Protein AF-A0A142V9A2-F1 (afdb_monomer_lite)

Structure (mmCIF, N/CA/C/O backbone):
data_AF-A0A142V9A2-F1
#
_entry.id   AF-A0A142V9A2-F1
#
loop_
_atom_site.group_PDB
_atom_site.id
_atom_site.type_symbol
_atom_site.label_atom_id
_atom_site.label_alt_id
_atom_site.label_comp_id
_atom_site.label_asym_id
_atom_site.label_entity_id
_atom_site.label_seq_id
_atom_site.pdbx_PDB_ins_code
_atom_site.Cartn_x
_atom_site.Cartn_y
_atom_site.Cartn_z
_atom_site.occupancy
_atom_site.B_iso_or_equiv
_atom_site.auth_seq_id
_atom_site.auth_comp_id
_atom_site.auth_asym_id
_atom_site.auth_atom_id
_atom_site.pdbx_PDB_model_num
ATOM 1 N N . MET A 1 1 ? 22.497 -10.799 -20.561 1.00 53.00 1 MET A N 1
ATOM 2 C CA . MET A 1 1 ? 21.105 -10.323 -20.703 1.00 53.00 1 MET A CA 1
ATOM 3 C C . MET A 1 1 ? 21.129 -8.805 -20.563 1.00 53.00 1 MET A C 1
ATOM 5 O O . MET A 1 1 ? 22.095 -8.310 -19.998 1.00 53.00 1 MET A O 1
ATOM 9 N N . SER A 1 2 ? 20.177 -8.060 -21.135 1.00 70.69 2 SER A N 1
ATOM 10 C CA . SER A 1 2 ? 20.111 -6.608 -20.878 1.00 70.69 2 SER A CA 1
ATOM 11 C C . SER A 1 2 ? 19.762 -6.375 -19.405 1.00 70.69 2 SER A C 1
ATOM 13 O O . SER A 1 2 ? 18.918 -7.104 -18.877 1.00 70.69 2 SER A O 1
ATOM 15 N N . LYS A 1 3 ? 20.371 -5.366 -18.768 1.00 68.19 3 LYS A N 1
ATOM 16 C CA . LYS A 1 3 ? 20.034 -4.932 -17.401 1.00 68.19 3 LYS A CA 1
ATOM 17 C C . LYS A 1 3 ? 18.545 -4.618 -17.251 1.00 68.19 3 LYS A C 1
ATOM 19 O O . LYS A 1 3 ? 17.966 -4.902 -16.209 1.00 68.19 3 LYS A O 1
ATOM 24 N N . ASP A 1 4 ? 17.909 -4.141 -18.320 1.00 68.38 4 ASP A N 1
ATOM 25 C CA . ASP A 1 4 ? 16.474 -3.859 -18.331 1.00 68.38 4 ASP A CA 1
ATOM 26 C C . ASP A 1 4 ? 15.627 -5.122 -18.185 1.00 68.38 4 ASP A C 1
ATOM 28 O O . ASP A 1 4 ? 14.567 -5.066 -17.577 1.00 68.38 4 ASP A O 1
ATOM 32 N N . LYS A 1 5 ? 16.079 -6.274 -18.700 1.00 76.69 5 LYS A N 1
ATOM 33 C CA . LYS A 1 5 ? 15.340 -7.537 -18.563 1.00 76.69 5 LYS A CA 1
ATOM 34 C C . LYS A 1 5 ? 15.405 -8.061 -17.129 1.00 76.69 5 LYS A C 1
ATOM 36 O O . LYS A 1 5 ? 14.388 -8.462 -16.582 1.00 76.69 5 LYS A O 1
ATOM 41 N N . GLU A 1 6 ? 16.591 -8.022 -16.525 1.00 74.75 6 GLU A N 1
ATOM 42 C CA . GLU A 1 6 ? 16.787 -8.415 -15.123 1.00 74.75 6 GLU A CA 1
ATOM 43 C C . GLU A 1 6 ? 16.018 -7.485 -14.173 1.00 74.75 6 GLU A C 1
ATOM 45 O O . GLU A 1 6 ? 15.387 -7.958 -13.227 1.00 74.75 6 GLU A O 1
ATOM 50 N N . PHE A 1 7 ? 15.993 -6.179 -14.468 1.00 77.12 7 PHE A N 1
ATOM 51 C CA . PHE A 1 7 ? 15.121 -5.228 -13.785 1.00 77.12 7 PHE A CA 1
ATOM 52 C C . PHE A 1 7 ? 13.645 -5.594 -13.957 1.00 77.12 7 PHE A C 1
ATOM 54 O O . PHE A 1 7 ? 12.931 -5.672 -12.963 1.00 77.12 7 PHE A O 1
ATOM 61 N N . LEU A 1 8 ? 13.182 -5.817 -15.192 1.00 75.62 8 LEU A N 1
ATOM 62 C CA . LEU A 1 8 ? 11.767 -6.053 -15.481 1.00 75.62 8 LEU A CA 1
ATOM 63 C C . LEU A 1 8 ? 11.256 -7.310 -14.772 1.00 75.62 8 LEU A C 1
ATOM 65 O O . LEU A 1 8 ? 10.181 -7.278 -14.182 1.00 75.62 8 LEU A O 1
ATOM 69 N N . ASP A 1 9 ? 12.038 -8.389 -14.783 1.00 80.31 9 ASP A N 1
ATOM 70 C CA . ASP A 1 9 ? 11.680 -9.646 -14.123 1.00 80.31 9 ASP A CA 1
ATOM 71 C C . ASP A 1 9 ? 11.572 -9.456 -12.597 1.00 80.31 9 ASP A C 1
ATOM 73 O O . ASP A 1 9 ? 10.607 -9.904 -11.971 1.00 80.31 9 ASP A O 1
ATOM 77 N N . ALA A 1 10 ? 12.521 -8.734 -11.989 1.00 75.81 10 ALA A N 1
ATOM 78 C CA . ALA A 1 10 ? 12.493 -8.431 -10.560 1.00 75.81 10 ALA A CA 1
ATOM 79 C C . ALA A 1 10 ? 11.357 -7.459 -10.187 1.00 75.81 10 ALA A C 1
ATOM 81 O O . ALA A 1 10 ? 10.667 -7.670 -9.188 1.00 75.81 10 ALA A O 1
ATOM 82 N N . PHE A 1 11 ? 11.123 -6.438 -11.016 1.00 75.69 11 PHE A N 1
ATOM 83 C CA . PHE A 1 11 ? 10.043 -5.463 -10.879 1.00 75.69 11 PHE A CA 1
ATOM 84 C C . PHE A 1 11 ? 8.672 -6.134 -10.956 1.00 75.69 11 PHE A C 1
ATOM 86 O O . PHE A 1 11 ? 7.840 -5.914 -10.082 1.00 75.69 11 PHE A O 1
ATOM 93 N N . LEU A 1 12 ? 8.436 -6.984 -11.959 1.00 80.19 12 LEU A N 1
ATOM 94 C CA . LEU A 1 12 ? 7.164 -7.687 -12.138 1.00 80.19 12 LEU A CA 1
ATOM 95 C C . LEU A 1 12 ? 6.880 -8.650 -10.985 1.00 80.19 12 LEU A C 1
ATOM 97 O O . LEU A 1 12 ? 5.735 -8.757 -10.544 1.00 80.19 12 LEU A O 1
ATOM 101 N N . LYS A 1 13 ? 7.915 -9.317 -10.464 1.00 81.62 13 LYS A N 1
ATOM 102 C CA . LYS A 1 13 ? 7.779 -10.187 -9.294 1.00 81.62 13 LYS A CA 1
ATOM 103 C C . LYS A 1 13 ? 7.368 -9.397 -8.050 1.00 81.62 13 LYS A C 1
ATOM 105 O O . LYS A 1 13 ? 6.371 -9.740 -7.423 1.00 81.62 13 LYS A O 1
ATOM 110 N N . LEU A 1 14 ? 8.093 -8.321 -7.737 1.00 73.56 14 LEU A N 1
ATOM 111 C CA . LEU A 1 14 ? 7.769 -7.429 -6.619 1.00 73.56 14 LEU A CA 1
ATOM 112 C C . LEU A 1 14 ? 6.379 -6.806 -6.771 1.00 73.56 14 LEU A C 1
ATOM 114 O O . LEU A 1 14 ? 5.625 -6.757 -5.806 1.00 73.56 14 LEU A O 1
ATOM 118 N N . LYS A 1 15 ? 6.023 -6.392 -7.991 1.00 74.06 15 LYS A N 1
ATOM 119 C CA . LYS A 1 15 ? 4.692 -5.884 -8.315 1.00 74.06 15 LYS A CA 1
ATOM 120 C C . LYS A 1 15 ? 3.601 -6.912 -8.025 1.00 74.06 15 LYS A C 1
ATOM 122 O O . LYS A 1 15 ? 2.599 -6.578 -7.417 1.00 74.06 15 LYS A O 1
ATOM 127 N N . THR A 1 16 ? 3.800 -8.163 -8.425 1.00 79.81 16 THR A N 1
ATOM 128 C CA . THR A 1 16 ? 2.804 -9.222 -8.200 1.00 79.81 16 THR A CA 1
ATOM 129 C C . THR A 1 16 ? 2.613 -9.505 -6.707 1.00 79.81 16 THR A C 1
ATOM 131 O O . THR A 1 16 ? 1.483 -9.583 -6.244 1.00 79.81 16 THR A O 1
ATOM 134 N N . GLU A 1 17 ? 3.705 -9.591 -5.936 1.00 74.75 17 GLU A N 1
ATOM 135 C CA . GLU A 1 17 ? 3.646 -9.787 -4.474 1.00 74.75 17 GLU A CA 1
ATOM 136 C C . GLU A 1 17 ? 2.851 -8.671 -3.772 1.00 74.75 17 GLU A C 1
ATOM 138 O O . GLU A 1 17 ? 2.120 -8.905 -2.805 1.00 74.75 17 GLU A O 1
ATOM 143 N N . LEU A 1 18 ? 2.994 -7.444 -4.266 1.00 70.88 18 LEU A N 1
ATOM 144 C CA . LEU A 1 18 ? 2.344 -6.267 -3.712 1.00 70.88 18 LEU A CA 1
ATOM 145 C C . LEU A 1 18 ? 0.890 -6.129 -4.155 1.00 70.88 18 LEU A C 1
ATOM 147 O O . LEU A 1 18 ? 0.039 -5.857 -3.313 1.00 70.88 18 LEU A O 1
ATOM 151 N N . ASP A 1 19 ? 0.589 -6.394 -5.424 1.00 72.69 19 ASP A N 1
ATOM 152 C CA . ASP A 1 19 ? -0.784 -6.436 -5.928 1.00 72.69 19 ASP A CA 1
ATOM 153 C C . ASP A 1 19 ? -1.604 -7.506 -5.181 1.00 72.69 19 ASP A C 1
ATOM 155 O O . ASP A 1 19 ? -2.737 -7.242 -4.786 1.00 72.69 19 ASP A O 1
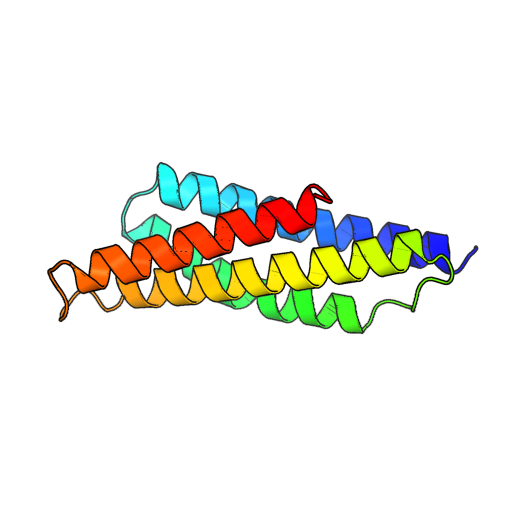ATOM 159 N N . ASP A 1 20 ? -1.018 -8.676 -4.893 1.00 78.94 20 ASP A N 1
ATOM 160 C CA . ASP A 1 20 ? -1.656 -9.722 -4.081 1.00 78.94 20 ASP A CA 1
ATOM 161 C C . ASP A 1 20 ? -1.935 -9.251 -2.646 1.00 78.94 20 ASP A C 1
ATOM 163 O O . ASP A 1 20 ? -2.977 -9.570 -2.069 1.00 78.94 20 ASP A O 1
ATOM 167 N N . THR A 1 21 ? -1.002 -8.497 -2.056 1.00 73.25 21 THR A N 1
ATOM 168 C CA . THR A 1 21 ? -1.159 -7.926 -0.710 1.00 73.25 21 THR A CA 1
ATOM 169 C C . THR A 1 21 ? -2.294 -6.905 -0.695 1.00 73.25 21 THR A C 1
ATOM 171 O O . THR A 1 21 ? -3.160 -6.964 0.175 1.00 73.25 21 THR A O 1
ATOM 174 N N . VAL A 1 22 ? -2.335 -6.014 -1.689 1.00 70.31 22 VAL A N 1
ATOM 175 C CA . VAL A 1 22 ? -3.395 -5.014 -1.855 1.00 70.31 22 VAL A CA 1
ATOM 176 C C . VAL A 1 22 ? -4.751 -5.677 -2.078 1.00 70.31 22 VAL A C 1
ATOM 178 O O . VAL A 1 22 ? -5.706 -5.324 -1.397 1.00 70.31 22 VAL A O 1
ATOM 181 N N . TYR A 1 23 ? -4.840 -6.671 -2.962 1.00 73.94 23 TYR A N 1
ATOM 182 C CA . TYR A 1 23 ? -6.103 -7.341 -3.273 1.00 73.94 23 TYR A CA 1
ATOM 183 C C . TYR A 1 23 ? -6.695 -8.062 -2.058 1.00 73.94 23 TYR A C 1
ATOM 185 O O . TYR A 1 23 ? -7.884 -7.933 -1.769 1.00 73.94 23 TYR A O 1
ATOM 193 N N . LYS A 1 24 ? -5.859 -8.781 -1.297 1.00 73.50 24 LYS A N 1
ATOM 194 C CA . LYS A 1 24 ? -6.282 -9.406 -0.034 1.00 73.50 24 LYS A CA 1
ATOM 195 C C . LYS A 1 24 ? -6.768 -8.366 0.966 1.00 73.50 24 LYS A C 1
ATOM 197 O O . LYS A 1 24 ? -7.743 -8.598 1.673 1.00 73.50 24 LYS A O 1
ATOM 202 N N . LEU A 1 25 ? -6.093 -7.224 1.025 1.00 69.88 25 LEU A N 1
ATOM 203 C CA . LEU A 1 25 ? -6.451 -6.151 1.936 1.00 69.88 25 LEU A CA 1
ATOM 204 C 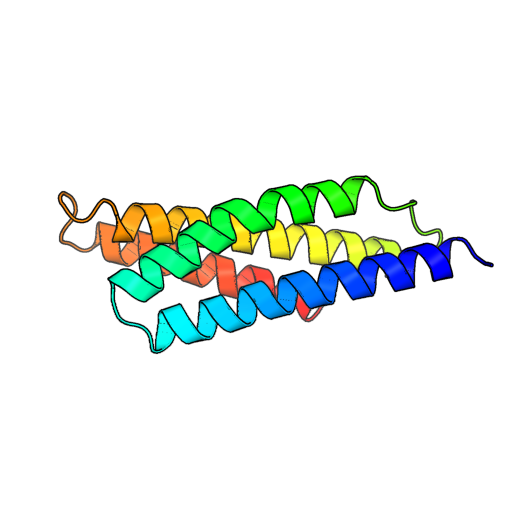C . LEU A 1 25 ? -7.772 -5.489 1.541 1.00 69.88 25 LEU A C 1
ATOM 206 O O . LEU A 1 25 ? -8.607 -5.269 2.409 1.00 69.88 25 LEU A O 1
ATOM 210 N N . GLU A 1 26 ? -7.998 -5.231 0.253 1.00 69.81 26 GLU A N 1
ATOM 211 C CA . GLU A 1 26 ? -9.277 -4.731 -0.259 1.00 69.81 26 GLU A CA 1
ATOM 212 C C . GLU A 1 26 ? -10.418 -5.705 0.051 1.00 69.81 26 GLU A C 1
ATOM 214 O O . GLU A 1 26 ? -11.437 -5.292 0.608 1.00 69.81 26 GLU A O 1
ATOM 219 N N . ASP A 1 27 ? -10.233 -7.000 -0.221 1.00 75.19 27 ASP A N 1
ATOM 220 C CA . ASP A 1 27 ? -11.246 -8.021 0.059 1.00 75.19 27 ASP A CA 1
ATOM 221 C C . ASP A 1 27 ? -11.581 -8.098 1.555 1.00 75.19 27 ASP A C 1
ATOM 223 O O . ASP A 1 27 ? -12.749 -8.027 1.940 1.00 75.19 27 ASP A O 1
ATOM 227 N N . VAL A 1 28 ? -10.568 -8.140 2.425 1.00 70.38 28 VAL A N 1
ATOM 228 C CA . VAL A 1 28 ? -10.777 -8.217 3.877 1.00 70.38 28 VAL A CA 1
ATOM 229 C C . VAL A 1 28 ? -11.340 -6.906 4.443 1.00 70.38 28 VAL A C 1
ATOM 231 O O . VAL A 1 28 ? -12.202 -6.933 5.323 1.00 70.38 28 VAL A O 1
ATOM 234 N N . VAL A 1 29 ? -10.934 -5.738 3.935 1.00 67.38 29 VAL A N 1
ATOM 235 C CA . VAL A 1 29 ? -11.501 -4.442 4.353 1.00 67.38 29 VAL A CA 1
ATOM 236 C C . VAL A 1 29 ? -12.977 -4.329 3.967 1.00 67.38 29 VAL A C 1
ATOM 238 O O . VAL A 1 29 ? -13.761 -3.774 4.747 1.00 67.38 29 VAL A O 1
ATOM 241 N N . ILE A 1 30 ? -13.383 -4.873 2.818 1.00 69.94 30 ILE A N 1
ATOM 242 C CA . ILE A 1 30 ? -14.775 -4.841 2.349 1.00 69.94 30 ILE A CA 1
ATOM 243 C C . ILE A 1 30 ? -15.618 -5.908 3.063 1.00 69.94 30 ILE A C 1
ATOM 245 O O . ILE A 1 30 ? -16.666 -5.579 3.622 1.00 69.94 30 ILE A O 1
ATOM 249 N N . ASN A 1 31 ? -15.151 -7.157 3.084 1.00 75.19 31 ASN A N 1
ATOM 250 C CA . ASN A 1 31 ? -15.952 -8.331 3.442 1.00 75.19 31 ASN A CA 1
ATOM 251 C C . ASN A 1 31 ? -15.636 -8.918 4.827 1.00 75.19 31 ASN A C 1
ATOM 253 O O . ASN A 1 31 ? -16.466 -9.638 5.380 1.00 75.19 31 ASN A O 1
ATOM 257 N N . GLY A 1 32 ? -14.465 -8.622 5.392 1.00 73.75 32 GLY A N 1
ATOM 258 C CA . GLY A 1 32 ? -14.011 -9.192 6.659 1.00 73.75 32 GLY A CA 1
ATOM 259 C C . GLY A 1 32 ? -14.713 -8.614 7.889 1.00 73.75 32 GLY A C 1
ATOM 260 O O . GLY A 1 32 ? -15.311 -7.533 7.865 1.00 73.75 32 GLY A O 1
ATOM 261 N N . ASN A 1 33 ? -14.616 -9.326 9.006 1.00 79.56 33 ASN A N 1
ATOM 262 C CA . ASN A 1 33 ? -14.991 -8.831 10.329 1.00 79.56 33 ASN A CA 1
ATOM 263 C C . ASN A 1 33 ? -13.886 -7.927 10.929 1.00 79.56 33 ASN A C 1
ATOM 265 O O . ASN A 1 33 ? -12.818 -7.756 10.347 1.00 79.56 33 ASN A O 1
ATOM 269 N N . LEU A 1 34 ? -14.136 -7.293 12.081 1.00 74.06 34 LEU A N 1
ATOM 270 C CA . LEU A 1 34 ? -13.191 -6.327 12.668 1.00 74.06 34 LEU A CA 1
ATOM 271 C C . LEU A 1 34 ? -11.811 -6.939 12.978 1.00 74.06 34 LEU A C 1
ATOM 273 O O . LEU A 1 34 ? -10.795 -6.289 12.738 1.00 74.06 34 LEU A O 1
ATOM 277 N N . GLU A 1 35 ? -11.768 -8.173 13.484 1.00 79.94 35 GLU A N 1
ATOM 278 C CA . GLU A 1 35 ? -10.513 -8.862 13.805 1.00 79.94 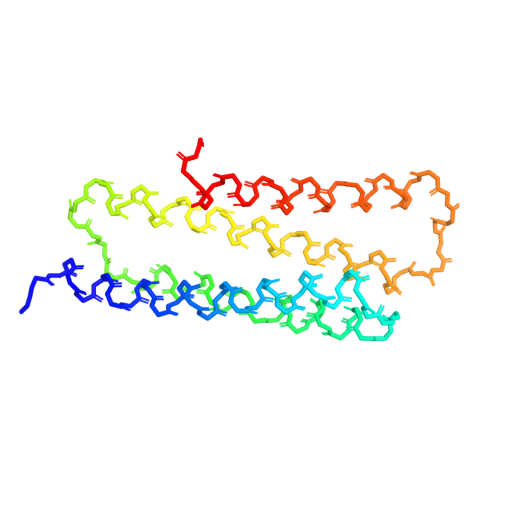35 GLU A CA 1
ATOM 279 C C . GLU A 1 35 ? -9.728 -9.206 12.535 1.00 79.94 35 GLU A C 1
ATOM 281 O O . GLU A 1 35 ? -8.526 -8.949 12.472 1.00 79.94 35 GLU A O 1
ATOM 286 N N . GLU A 1 36 ? -10.413 -9.696 11.499 1.00 80.69 36 GLU A N 1
ATOM 287 C CA . GLU A 1 36 ? -9.826 -9.983 10.184 1.00 80.69 36 GLU A CA 1
ATOM 288 C C . GLU A 1 36 ? -9.256 -8.715 9.542 1.00 80.69 36 GLU A C 1
ATOM 290 O O . GLU A 1 36 ? -8.122 -8.725 9.062 1.00 80.69 36 GLU A O 1
ATOM 295 N N . LYS A 1 37 ? -9.989 -7.594 9.608 1.00 74.00 37 LYS A N 1
ATOM 296 C CA . LYS A 1 37 ? -9.516 -6.291 9.114 1.00 74.00 37 LYS A CA 1
ATOM 297 C C . LYS A 1 37 ? -8.242 -5.857 9.814 1.00 74.00 37 LYS A C 1
ATOM 299 O O . LYS A 1 37 ? -7.275 -5.504 9.147 1.00 74.00 37 LYS A O 1
ATOM 304 N N . ILE A 1 38 ? -8.222 -5.893 11.146 1.00 76.44 38 ILE A N 1
ATOM 305 C CA . ILE A 1 38 ? -7.041 -5.496 11.922 1.00 76.44 38 ILE A CA 1
ATOM 306 C C . ILE A 1 38 ? -5.852 -6.406 11.600 1.00 76.44 38 ILE A C 1
ATOM 308 O O . ILE A 1 38 ? -4.741 -5.903 11.448 1.00 76.44 38 ILE A O 1
ATOM 312 N N . ALA A 1 39 ? -6.069 -7.718 11.484 1.00 82.38 39 ALA A N 1
ATOM 313 C CA . ALA A 1 39 ? -5.013 -8.671 11.159 1.00 82.38 39 ALA A CA 1
ATOM 314 C C . ALA A 1 39 ? -4.414 -8.411 9.767 1.00 82.38 39 ALA A C 1
ATOM 316 O O . ALA A 1 39 ? -3.201 -8.243 9.661 1.00 82.38 39 ALA A O 1
ATOM 317 N N . ALA A 1 40 ? -5.251 -8.287 8.732 1.00 79.50 40 ALA A N 1
ATOM 318 C CA . ALA A 1 40 ? -4.795 -8.036 7.364 1.00 79.50 40 ALA A CA 1
ATOM 319 C C . ALA A 1 40 ? -4.085 -6.680 7.223 1.00 79.50 40 ALA A C 1
ATOM 321 O O . ALA A 1 40 ? -3.053 -6.575 6.562 1.00 79.50 40 ALA A O 1
ATOM 322 N N . LEU A 1 41 ? -4.602 -5.640 7.881 1.00 75.69 41 LEU A N 1
ATOM 323 C CA . LEU A 1 41 ? -3.994 -4.311 7.856 1.00 75.69 41 LEU A CA 1
ATOM 324 C C . LEU A 1 41 ? -2.638 -4.270 8.575 1.00 75.69 41 LEU A C 1
ATOM 326 O O . LEU A 1 41 ? -1.732 -3.584 8.107 1.00 75.69 41 LEU A O 1
ATOM 330 N N . LYS A 1 42 ? -2.479 -5.012 9.679 1.00 78.25 42 LYS A N 1
ATOM 331 C CA . LYS A 1 42 ? -1.185 -5.162 10.364 1.00 78.25 42 LYS A CA 1
ATOM 332 C C . LYS A 1 42 ? -0.186 -5.953 9.530 1.00 78.25 42 LYS A C 1
ATOM 334 O O . LYS A 1 42 ? 0.957 -5.532 9.405 1.00 78.25 42 LYS A O 1
ATOM 339 N N . GLU A 1 43 ? -0.623 -7.056 8.927 1.00 82.81 43 GLU A N 1
ATOM 340 C CA . GLU A 1 43 ? 0.222 -7.849 8.031 1.00 82.81 43 GLU A CA 1
ATOM 341 C C . GLU A 1 43 ? 0.749 -6.989 6.874 1.00 82.81 43 GLU A C 1
ATOM 343 O O . GLU A 1 43 ? 1.938 -7.033 6.565 1.00 82.81 43 GLU A O 1
ATOM 348 N N . ALA A 1 44 ? -0.100 -6.146 6.282 1.00 77.81 44 ALA A N 1
ATOM 349 C CA . ALA A 1 44 ? 0.323 -5.209 5.248 1.00 77.81 44 ALA A CA 1
ATOM 350 C C . ALA A 1 44 ? 1.234 -4.088 5.777 1.00 77.81 44 ALA A C 1
ATOM 352 O O . ALA A 1 44 ? 2.204 -3.729 5.112 1.00 77.81 44 ALA A O 1
ATOM 353 N N . GLU A 1 45 ? 0.980 -3.543 6.971 1.00 77.94 45 GLU A N 1
ATOM 354 C CA . GLU A 1 45 ? 1.875 -2.556 7.596 1.00 77.94 45 GLU A CA 1
ATOM 355 C C . GLU A 1 45 ? 3.292 -3.118 7.812 1.00 77.94 45 GLU A C 1
ATOM 357 O O . GLU A 1 45 ? 4.270 -2.383 7.665 1.00 77.94 45 GLU A O 1
ATOM 362 N N . GLU A 1 46 ? 3.414 -4.418 8.093 1.00 81.81 46 GLU A N 1
ATOM 363 C CA . GLU A 1 46 ? 4.694 -5.109 8.283 1.00 81.81 46 GLU A CA 1
ATOM 364 C C . GLU A 1 46 ? 5.340 -5.582 6.968 1.00 81.81 46 GLU A C 1
ATOM 366 O O . GLU A 1 46 ? 6.568 -5.574 6.853 1.00 81.81 46 GLU A O 1
ATOM 371 N N . SER A 1 47 ? 4.551 -5.974 5.960 1.00 77.38 47 SER A N 1
ATOM 372 C CA . SER A 1 47 ? 5.060 -6.560 4.710 1.00 77.38 47 SER A CA 1
ATOM 373 C C . SER A 1 47 ? 5.383 -5.530 3.618 1.00 77.38 47 SER A C 1
ATOM 375 O O . SER A 1 47 ? 6.321 -5.732 2.835 1.00 77.38 47 SER A O 1
ATOM 377 N N . LEU A 1 48 ? 4.666 -4.398 3.585 1.00 74.62 48 LEU A N 1
ATOM 378 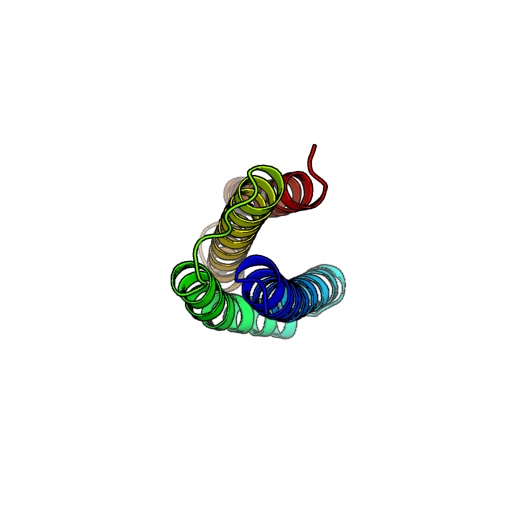C CA . LEU A 1 48 ? 4.868 -3.324 2.606 1.00 74.62 48 LEU A CA 1
ATOM 379 C C . LEU A 1 48 ? 6.238 -2.619 2.728 1.00 74.62 48 LEU A C 1
ATOM 381 O O . LEU A 1 48 ? 6.869 -2.417 1.687 1.00 74.62 48 LEU A O 1
ATOM 385 N N . PRO A 1 49 ? 6.764 -2.264 3.923 1.00 77.25 49 PRO A N 1
ATOM 386 C CA . PRO A 1 49 ? 8.054 -1.575 4.032 1.00 77.25 49 PRO A CA 1
ATOM 387 C C . PRO A 1 49 ? 9.241 -2.394 3.488 1.00 77.25 49 PRO A C 1
ATOM 389 O O . PRO A 1 49 ? 9.965 -1.873 2.639 1.00 77.25 49 PRO A O 1
ATOM 392 N N . PRO A 1 50 ? 9.429 -3.680 3.853 1.00 79.81 50 PRO A N 1
ATOM 393 C CA . PRO A 1 50 ? 10.497 -4.499 3.275 1.00 79.81 50 PRO A CA 1
ATOM 394 C C . PRO A 1 50 ? 10.350 -4.701 1.761 1.00 79.81 50 PRO A C 1
ATOM 396 O O . PRO A 1 50 ? 11.338 -4.839 1.041 1.00 79.81 50 PRO A O 1
ATOM 399 N N . ALA A 1 51 ? 9.120 -4.746 1.239 1.00 75.69 51 ALA A N 1
ATOM 400 C CA . ALA A 1 51 ? 8.880 -4.796 -0.201 1.00 75.69 51 ALA A CA 1
ATOM 401 C C . ALA A 1 51 ? 9.284 -3.486 -0.897 1.00 75.69 51 ALA A C 1
ATOM 403 O O . ALA A 1 51 ? 9.939 -3.526 -1.937 1.00 75.69 51 ALA A O 1
ATOM 404 N N . LEU A 1 52 ? 8.977 -2.337 -0.295 1.00 74.62 52 LEU A N 1
ATOM 405 C CA . LEU A 1 52 ? 9.393 -1.015 -0.765 1.00 74.62 52 LEU A CA 1
ATOM 406 C C . LEU A 1 52 ? 10.916 -0.832 -0.745 1.00 74.62 52 LEU A C 1
ATOM 408 O O . LEU A 1 52 ? 11.477 -0.319 -1.709 1.00 74.62 52 LEU A O 1
ATOM 412 N N . GLU A 1 53 ? 11.602 -1.294 0.299 1.00 82.12 53 GLU A N 1
ATOM 413 C CA . GLU A 1 53 ? 13.070 -1.251 0.364 1.00 82.12 53 GLU A CA 1
ATOM 414 C C . GLU A 1 53 ? 13.710 -2.095 -0.744 1.00 82.12 53 GLU A C 1
ATOM 416 O O . GLU A 1 53 ? 14.696 -1.685 -1.359 1.00 82.12 53 GLU A O 1
ATOM 421 N N . ARG A 1 54 ? 13.106 -3.243 -1.085 1.00 80.44 54 ARG A N 1
ATOM 422 C CA . ARG A 1 54 ? 13.566 -4.072 -2.207 1.00 80.44 54 ARG A CA 1
ATOM 423 C C . ARG A 1 54 ? 13.516 -3.320 -3.544 1.00 80.44 54 ARG A C 1
ATOM 425 O O . ARG A 1 54 ? 14.430 -3.511 -4.344 1.00 80.44 54 ARG A O 1
ATOM 432 N N . PHE A 1 55 ? 12.560 -2.408 -3.769 1.00 75.38 55 PHE A N 1
ATOM 433 C CA . PHE A 1 55 ? 12.554 -1.542 -4.965 1.00 75.38 55 PHE A CA 1
ATOM 434 C C . PHE A 1 55 ? 13.770 -0.621 -5.067 1.00 75.38 55 PHE A C 1
ATOM 436 O O . PHE A 1 55 ? 14.199 -0.301 -6.180 1.00 75.38 55 PHE A O 1
ATOM 443 N N . ASP A 1 56 ? 14.327 -0.189 -3.937 1.00 77.12 56 ASP A N 1
ATOM 444 C CA . ASP A 1 56 ? 15.513 0.671 -3.901 1.00 77.12 56 ASP A CA 1
ATOM 445 C C . ASP A 1 56 ? 16.805 -0.096 -4.170 1.00 77.12 56 ASP A C 1
ATOM 447 O O . ASP A 1 56 ? 17.785 0.491 -4.621 1.00 77.12 56 ASP A O 1
ATOM 451 N N . THR A 1 57 ? 16.774 -1.417 -3.990 1.00 81.69 57 THR A N 1
ATOM 452 C CA . THR A 1 57 ? 17.892 -2.310 -4.321 1.00 81.69 57 THR A CA 1
ATOM 453 C C . THR A 1 57 ? 17.889 -2.801 -5.770 1.00 81.69 57 THR A C 1
ATOM 455 O O . THR A 1 57 ? 18.872 -3.400 -6.208 1.00 81.69 57 THR A O 1
ATOM 458 N N . LEU A 1 58 ? 16.809 -2.561 -6.527 1.00 79.75 58 LEU A N 1
ATOM 459 C CA . LEU A 1 58 ? 16.744 -2.947 -7.936 1.00 79.75 58 LEU A CA 1
ATOM 460 C C . LEU A 1 58 ? 17.731 -2.122 -8.781 1.00 79.75 58 LEU A C 1
ATOM 462 O O . LEU A 1 58 ? 17.886 -0.922 -8.538 1.00 79.75 58 LEU A O 1
ATOM 466 N N . PRO A 1 59 ? 18.373 -2.734 -9.797 1.00 76.06 59 PRO A N 1
ATOM 467 C CA . PRO A 1 59 ? 19.242 -2.009 -10.716 1.00 76.06 59 PRO A CA 1
ATOM 468 C C . PRO A 1 59 ? 18.470 -0.883 -11.412 1.00 76.06 59 PRO A C 1
ATOM 470 O O . PRO A 1 59 ? 17.299 -1.040 -11.744 1.00 76.06 59 PRO A O 1
ATOM 473 N N . GLU A 1 60 ? 19.117 0.259 -11.637 1.00 77.88 60 GLU A N 1
ATOM 474 C CA . GLU A 1 60 ? 18.454 1.384 -12.295 1.00 77.88 60 GLU A CA 1
ATOM 475 C C . GLU A 1 60 ? 18.198 1.056 -13.780 1.00 77.88 60 GLU A C 1
ATOM 477 O O . GLU A 1 60 ? 19.154 0.721 -14.488 1.00 77.88 60 GLU A O 1
ATOM 482 N N . PRO A 1 61 ? 16.941 1.118 -14.260 1.00 77.25 61 PRO A N 1
ATOM 483 C CA . PRO A 1 61 ? 16.629 0.817 -15.653 1.00 77.25 61 PRO A CA 1
ATOM 484 C C . PRO A 1 61 ? 17.150 1.923 -16.575 1.00 77.25 61 PRO A C 1
ATOM 486 O O . PRO A 1 61 ? 17.167 3.094 -16.199 1.00 77.25 61 PRO A O 1
ATOM 489 N N . GLU A 1 62 ? 17.563 1.580 -17.794 1.00 78.75 62 GLU A N 1
ATOM 490 C CA . GLU A 1 62 ? 18.122 2.560 -18.739 1.00 78.75 62 GLU A CA 1
ATOM 491 C C . GLU A 1 62 ? 17.017 3.303 -19.506 1.00 78.75 62 GLU A C 1
ATOM 493 O O . GLU A 1 62 ? 17.179 4.468 -19.871 1.00 78.75 62 GLU A O 1
ATOM 498 N N . ALA A 1 63 ? 15.867 2.655 -19.702 1.00 81.44 63 ALA A N 1
ATOM 499 C CA . ALA A 1 63 ? 14.742 3.211 -20.439 1.00 81.44 63 ALA A CA 1
ATOM 500 C C . ALA A 1 63 ? 13.844 4.121 -19.572 1.00 81.44 63 ALA A C 1
ATOM 502 O O . ALA A 1 63 ? 13.353 3.726 -18.513 1.00 81.44 63 ALA A O 1
ATOM 503 N N . GLU A 1 64 ? 13.567 5.333 -20.063 1.00 81.69 64 GLU A N 1
ATOM 504 C CA . GLU A 1 64 ? 12.780 6.375 -19.377 1.00 81.69 64 GLU A CA 1
ATOM 505 C C . GLU A 1 64 ? 11.375 5.898 -18.961 1.00 81.69 64 GLU A C 1
ATOM 507 O O . GLU A 1 64 ? 10.907 6.153 -17.854 1.00 81.69 64 GLU A O 1
ATOM 512 N N . ASN A 1 65 ? 10.695 5.149 -19.830 1.00 75.69 65 ASN A N 1
ATOM 513 C CA . ASN A 1 65 ? 9.374 4.584 -19.543 1.00 75.69 65 ASN A CA 1
ATOM 514 C C . ASN A 1 65 ? 9.410 3.579 -18.382 1.00 75.69 65 ASN A C 1
ATOM 516 O O . ASN A 1 65 ? 8.465 3.503 -17.599 1.00 75.69 65 ASN A O 1
ATOM 520 N N . VAL A 1 66 ? 10.505 2.832 -18.255 1.00 74.06 66 VAL A N 1
ATOM 521 C CA . VAL A 1 66 ? 10.706 1.856 -17.184 1.00 74.06 66 VAL A CA 1
ATOM 522 C C . VAL A 1 66 ? 11.040 2.568 -15.866 1.00 74.06 66 VAL A C 1
ATOM 524 O O . VAL A 1 66 ? 10.514 2.180 -14.821 1.00 74.06 66 VAL A O 1
ATOM 527 N N . LYS A 1 67 ? 11.812 3.666 -15.908 1.00 78.00 67 LYS A N 1
ATOM 528 C CA . LYS A 1 67 ? 12.014 4.563 -14.752 1.00 78.00 67 LYS A CA 1
ATOM 529 C C . LYS A 1 67 ? 10.690 5.143 -14.248 1.00 78.00 67 LYS A C 1
ATOM 531 O O . LYS A 1 67 ? 10.376 5.019 -13.068 1.00 78.00 67 LYS A O 1
ATOM 536 N N . ASN A 1 68 ? 9.868 5.679 -15.151 1.00 80.88 68 ASN A N 1
ATOM 537 C CA . ASN A 1 68 ? 8.568 6.259 -14.801 1.00 80.88 68 ASN A CA 1
ATOM 538 C C . ASN A 1 68 ? 7.608 5.229 -14.187 1.00 80.88 68 ASN A C 1
ATOM 540 O O . ASN A 1 68 ? 6.903 5.537 -13.222 1.00 80.88 68 ASN A O 1
ATOM 544 N N . ALA A 1 69 ? 7.599 3.999 -14.712 1.00 74.62 69 ALA A N 1
ATOM 545 C CA . ALA A 1 69 ? 6.807 2.908 -14.152 1.00 74.62 69 ALA A CA 1
ATOM 546 C C . ALA A 1 69 ? 7.275 2.536 -12.736 1.00 74.62 69 ALA A C 1
ATOM 548 O O . ALA A 1 69 ? 6.447 2.407 -11.835 1.00 74.62 69 ALA A O 1
ATOM 549 N N . ARG A 1 70 ? 8.595 2.434 -12.514 1.00 77.81 70 ARG A N 1
ATOM 550 C CA . ARG A 1 70 ? 9.186 2.191 -11.187 1.00 77.81 70 ARG A CA 1
ATOM 551 C C . ARG A 1 70 ? 8.769 3.257 -10.179 1.00 77.81 70 ARG A C 1
ATOM 553 O O . ARG A 1 70 ? 8.313 2.917 -9.089 1.00 77.81 70 ARG A O 1
ATOM 560 N N . ASP A 1 71 ? 8.906 4.527 -10.542 1.00 81.75 71 ASP A N 1
ATOM 561 C CA . ASP A 1 71 ? 8.624 5.648 -9.645 1.00 81.75 71 ASP A CA 1
ATOM 562 C C . ASP A 1 71 ? 7.136 5.758 -9.311 1.00 81.75 71 ASP A C 1
ATOM 564 O O . ASP A 1 71 ? 6.774 6.013 -8.159 1.00 81.75 71 ASP A O 1
ATOM 568 N N . SER A 1 72 ? 6.267 5.537 -10.300 1.00 79.31 72 SER A N 1
ATOM 569 C CA . SER A 1 72 ? 4.814 5.526 -10.097 1.00 79.31 72 SER A CA 1
ATOM 570 C C . SER A 1 72 ? 4.408 4.381 -9.173 1.00 79.31 72 SER A C 1
ATOM 572 O O . SER A 1 72 ? 3.673 4.595 -8.210 1.00 79.31 72 SER A O 1
ATOM 574 N N . TYR A 1 73 ? 4.983 3.194 -9.380 1.00 75.94 73 TYR A N 1
ATOM 575 C CA . TYR A 1 73 ? 4.739 2.036 -8.527 1.00 75.94 73 TYR A CA 1
ATOM 576 C C . TYR A 1 73 ? 5.226 2.266 -7.089 1.00 75.94 73 TYR A C 1
ATOM 578 O O . TYR A 1 73 ? 4.494 2.025 -6.132 1.00 75.94 73 TYR A O 1
ATOM 586 N N . LYS A 1 74 ? 6.430 2.827 -6.916 1.00 78.75 74 LYS A N 1
ATOM 587 C CA . LYS A 1 74 ? 6.970 3.171 -5.593 1.00 78.75 74 LYS A CA 1
ATOM 588 C C . LYS A 1 74 ? 6.074 4.171 -4.854 1.00 78.75 74 LYS A C 1
ATOM 590 O O . LYS A 1 74 ? 5.818 4.002 -3.662 1.00 78.75 74 LYS A O 1
ATOM 595 N N . LYS A 1 75 ? 5.572 5.196 -5.553 1.00 81.88 75 LYS A N 1
ATOM 596 C CA . LYS A 1 75 ? 4.628 6.174 -4.983 1.00 81.88 75 LYS A CA 1
ATOM 597 C C . LYS A 1 75 ? 3.317 5.520 -4.570 1.00 81.88 75 LYS A C 1
ATOM 599 O O . LYS A 1 75 ? 2.872 5.759 -3.451 1.00 81.88 75 LYS A O 1
ATOM 604 N N . ALA A 1 76 ? 2.733 4.690 -5.435 1.00 72.88 76 ALA A N 1
ATOM 605 C CA . ALA A 1 76 ? 1.509 3.961 -5.126 1.00 72.88 76 ALA A CA 1
ATOM 606 C C . ALA A 1 76 ? 1.670 3.138 -3.844 1.00 72.88 76 ALA A C 1
ATOM 608 O O . ALA A 1 76 ? 0.885 3.265 -2.911 1.00 72.88 76 ALA A O 1
ATOM 609 N N . MET A 1 77 ? 2.747 2.366 -3.749 1.00 75.56 77 MET A N 1
ATOM 610 C CA . MET A 1 77 ? 2.995 1.491 -2.605 1.00 75.56 77 MET A CA 1
ATOM 611 C C . MET A 1 77 ? 3.236 2.254 -1.300 1.00 75.56 77 MET A C 1
ATOM 613 O O . MET A 1 77 ? 2.778 1.829 -0.241 1.00 75.56 77 MET A O 1
ATOM 617 N N . HIS A 1 78 ? 3.873 3.426 -1.362 1.00 80.88 78 HIS A N 1
ATOM 618 C CA . HIS A 1 78 ? 4.000 4.288 -0.189 1.00 80.88 78 HIS A CA 1
ATOM 619 C C . HIS A 1 78 ? 2.640 4.830 0.284 1.00 80.88 78 HIS A C 1
ATOM 621 O O . HIS A 1 78 ? 2.388 4.910 1.485 1.00 80.88 78 HIS A O 1
ATOM 627 N N . LEU A 1 79 ? 1.741 5.161 -0.647 1.00 77.62 79 LEU A N 1
ATOM 628 C CA . LEU A 1 79 ? 0.376 5.584 -0.322 1.00 77.62 79 LEU A CA 1
ATOM 629 C C . LEU A 1 79 ? -0.450 4.432 0.269 1.00 77.62 79 LEU A C 1
ATOM 631 O O . LEU A 1 79 ? -1.131 4.648 1.270 1.00 77.62 79 LEU A O 1
ATOM 635 N N . TYR A 1 80 ? -0.329 3.210 -0.269 1.00 71.62 80 TYR A N 1
ATOM 636 C CA . TYR A 1 80 ? -0.931 2.003 0.318 1.00 71.62 80 TYR A CA 1
ATOM 637 C C . TYR A 1 80 ? -0.448 1.777 1.755 1.00 71.62 80 TYR A C 1
ATOM 639 O O . TYR A 1 80 ? -1.264 1.556 2.648 1.00 71.62 80 TYR A O 1
ATOM 647 N N . GLN A 1 81 ? 0.859 1.896 2.009 1.00 75.31 81 GLN A N 1
ATOM 648 C CA . GLN A 1 81 ? 1.430 1.758 3.351 1.00 75.31 81 GLN A CA 1
ATOM 649 C C . GLN A 1 81 ? 0.857 2.800 4.323 1.00 75.31 81 GLN A C 1
ATOM 651 O O . GLN A 1 81 ? 0.458 2.460 5.439 1.00 75.31 81 GLN A O 1
ATOM 656 N N . GLN A 1 82 ? 0.786 4.067 3.902 1.00 77.12 82 GLN A N 1
ATOM 657 C CA . GLN A 1 82 ? 0.198 5.136 4.711 1.00 77.12 82 GLN A CA 1
ATOM 658 C C . GLN A 1 82 ? -1.276 4.857 5.011 1.00 77.12 82 GLN A C 1
ATOM 660 O O . GLN A 1 82 ? -1.690 4.943 6.167 1.00 77.12 82 GLN A O 1
ATOM 665 N N . ALA A 1 83 ? -2.055 4.478 3.996 1.00 72.75 83 ALA A N 1
ATOM 666 C CA . ALA A 1 83 ? -3.461 4.127 4.147 1.00 72.75 83 ALA A CA 1
ATOM 667 C C . ALA A 1 83 ? -3.655 2.966 5.135 1.00 72.75 83 ALA A C 1
ATOM 669 O O . ALA A 1 83 ? -4.497 3.069 6.029 1.00 72.75 83 ALA A O 1
ATOM 670 N N . CYS A 1 84 ? -2.830 1.916 5.044 1.00 73.12 84 CYS A N 1
ATOM 671 C CA . CYS A 1 84 ? -2.855 0.789 5.977 1.00 73.12 84 CYS A CA 1
ATOM 672 C C . CYS A 1 84 ? -2.581 1.250 7.411 1.00 73.12 84 CYS A C 1
ATOM 674 O O . CYS A 1 84 ? -3.398 0.989 8.289 1.00 73.12 84 CYS A O 1
ATOM 676 N N . SER A 1 85 ? -1.507 2.010 7.649 1.00 73.69 85 SER A N 1
ATOM 677 C CA . SER A 1 85 ? -1.177 2.512 8.992 1.00 73.69 85 SER A CA 1
ATOM 678 C C . SER A 1 85 ? -2.283 3.413 9.564 1.00 73.69 85 SER A C 1
ATOM 680 O O . SER A 1 85 ? -2.624 3.321 10.745 1.00 73.69 85 SER A O 1
ATOM 682 N N . HIS A 1 86 ? -2.916 4.247 8.727 1.00 73.38 86 HIS A N 1
ATOM 6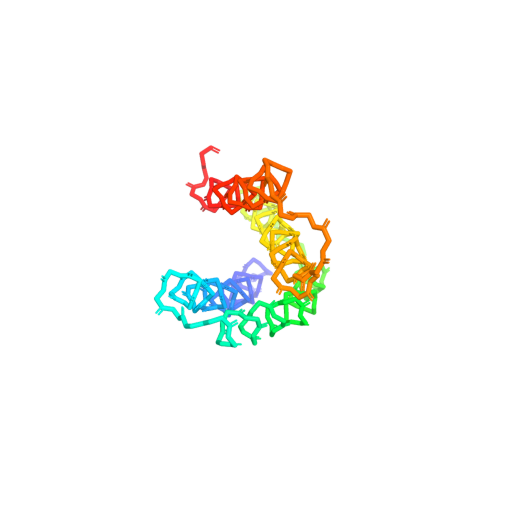83 C CA . HIS A 1 86 ? -4.075 5.046 9.132 1.00 73.38 86 HIS A CA 1
ATOM 684 C C . HIS A 1 86 ? -5.271 4.170 9.527 1.00 73.38 86 HIS A C 1
ATOM 686 O O . HIS A 1 86 ? -5.868 4.402 10.578 1.00 73.38 86 HIS A O 1
ATOM 692 N N . TYR A 1 87 ? -5.602 3.150 8.733 1.00 70.38 87 TYR A N 1
ATOM 693 C CA . TYR A 1 87 ? -6.687 2.222 9.046 1.00 70.38 87 TYR A CA 1
ATOM 694 C C . TYR A 1 87 ? -6.396 1.366 10.289 1.00 70.38 87 TYR A C 1
ATOM 696 O O . TYR A 1 87 ? -7.291 1.227 11.123 1.00 70.38 87 TYR A O 1
ATOM 704 N N . VAL A 1 88 ? -5.171 0.847 10.473 1.00 69.50 88 VAL A N 1
ATOM 705 C CA . VAL A 1 88 ? -4.772 0.118 11.695 1.00 69.50 88 VAL A CA 1
ATOM 706 C C . VAL A 1 88 ? -4.978 1.005 12.910 1.00 69.50 88 VAL A C 1
ATOM 708 O O . VAL A 1 88 ? -5.655 0.586 13.848 1.00 69.50 88 VAL A O 1
ATOM 711 N N . LYS A 1 89 ? -4.448 2.235 12.897 1.00 68.56 89 LYS A N 1
ATOM 712 C CA . LYS A 1 89 ? -4.617 3.171 14.016 1.00 68.56 89 LYS A CA 1
ATOM 713 C C . LYS A 1 89 ? -6.088 3.423 14.301 1.00 68.56 89 LYS A C 1
ATOM 715 O O . LYS A 1 89 ? -6.508 3.242 15.427 1.00 68.56 89 LYS A O 1
ATOM 720 N N . LEU A 1 90 ? -6.910 3.713 13.296 1.00 67.44 90 LEU A N 1
ATOM 721 C CA . LEU A 1 90 ? -8.338 3.977 13.514 1.00 67.44 90 LEU A CA 1
ATOM 722 C C . LEU A 1 90 ? -9.119 2.769 14.050 1.00 67.44 90 LEU A C 1
ATOM 724 O O . LEU A 1 90 ? -10.032 2.943 14.855 1.00 67.44 90 LEU A O 1
ATOM 728 N N . LEU A 1 91 ? -8.787 1.556 13.603 1.00 66.31 91 LEU A N 1
ATOM 729 C CA . LEU A 1 91 ? -9.479 0.335 14.024 1.00 66.31 91 LEU A CA 1
ATOM 730 C C . LEU A 1 91 ? -8.979 -0.195 15.373 1.00 66.31 91 LEU A C 1
ATOM 732 O O . LEU A 1 91 ? -9.753 -0.802 16.106 1.00 66.31 91 LEU A O 1
ATOM 736 N N . THR A 1 92 ? -7.711 0.042 15.720 1.00 65.69 92 THR A N 1
ATOM 737 C CA . THR A 1 92 ? -7.113 -0.384 17.000 1.00 65.69 92 THR A CA 1
ATOM 738 C C . THR A 1 92 ? -7.220 0.677 18.096 1.00 65.69 92 THR A C 1
ATOM 740 O O . THR A 1 92 ? -7.321 0.328 19.269 1.00 65.69 92 THR A O 1
ATOM 743 N N . GLU A 1 93 ? -7.283 1.960 17.735 1.00 66.44 93 GLU A N 1
ATOM 744 C CA . GLU A 1 93 ? -7.566 3.088 18.633 1.00 66.44 93 GLU A CA 1
ATOM 745 C C . GLU A 1 93 ? -9.074 3.335 18.789 1.00 66.44 93 GLU A C 1
ATOM 747 O O . GLU A 1 93 ? -9.485 4.427 19.196 1.00 66.44 93 GLU A O 1
ATOM 752 N N . GLN A 1 94 ? -9.918 2.325 18.533 1.00 52.72 94 GLN A N 1
ATOM 753 C CA . GLN A 1 94 ? -11.301 2.312 19.013 1.00 52.72 94 GLN A CA 1
ATOM 754 C C . GLN A 1 94 ? -11.320 2.368 20.545 1.00 52.72 94 GLN A C 1
ATOM 756 O O . GLN A 1 94 ? -11.431 1.360 21.237 1.00 52.72 94 GLN A O 1
ATOM 761 N N . ASN A 1 95 ? -11.168 3.585 21.066 1.00 50.47 95 ASN A N 1
ATOM 762 C CA . ASN A 1 95 ? -11.678 4.019 22.352 1.00 50.47 95 ASN A CA 1
ATOM 763 C C . ASN A 1 95 ? -11.712 5.545 22.571 1.00 50.47 95 ASN A C 1
ATOM 765 O O . ASN A 1 95 ? -12.026 5.936 23.694 1.00 50.47 95 ASN A O 1
ATOM 769 N N . ARG A 1 96 ? -11.437 6.443 21.598 1.00 49.53 96 ARG A N 1
ATOM 770 C CA . ARG A 1 96 ? -11.565 7.896 21.898 1.00 49.53 96 ARG A CA 1
ATOM 771 C C . ARG A 1 96 ? -12.163 8.874 20.891 1.00 49.53 96 ARG A C 1
ATOM 773 O O . ARG A 1 96 ? -12.480 9.974 21.329 1.00 49.53 96 ARG A O 1
ATOM 780 N N . GLU A 1 97 ? -12.398 8.533 19.629 1.00 49.69 97 GLU A N 1
ATOM 781 C CA . GLU A 1 97 ? -13.013 9.495 18.694 1.00 49.69 97 GLU A CA 1
ATOM 782 C C . GLU A 1 97 ? -14.220 8.900 17.965 1.00 49.69 97 GLU A C 1
ATOM 784 O O . GLU A 1 97 ? -14.262 8.787 16.740 1.00 49.69 97 GLU A O 1
ATOM 789 N N . GLU A 1 98 ? -15.242 8.530 18.738 1.00 46.94 98 GLU A N 1
ATOM 790 C CA . GLU A 1 98 ? -16.590 8.360 18.196 1.00 46.94 98 GLU A CA 1
ATOM 791 C C . GLU A 1 98 ? -17.074 9.712 17.638 1.00 46.94 98 GLU A C 1
ATOM 793 O O . GLU A 1 98 ? -17.338 10.656 18.384 1.00 46.94 98 GLU A O 1
ATOM 798 N N . GLY A 1 99 ? -17.159 9.839 16.308 1.00 61.50 99 GLY A N 1
ATOM 799 C CA . GLY A 1 99 ? -17.693 11.039 15.661 1.00 61.50 99 GLY A CA 1
ATOM 800 C C . GLY A 1 99 ? -17.175 11.312 14.247 1.00 61.50 99 GLY A C 1
ATOM 801 O O . GLY A 1 99 ? -16.573 10.467 13.585 1.00 61.50 99 GLY A O 1
ATOM 802 N N . LYS A 1 100 ? -17.421 12.543 13.774 1.00 57.75 100 LYS A N 1
ATOM 803 C CA . LYS A 1 100 ? -17.058 13.032 12.427 1.00 57.75 100 LYS A CA 1
ATOM 804 C C . LYS A 1 100 ? -15.556 12.935 12.124 1.00 57.75 100 LYS A C 1
ATOM 806 O O . LYS A 1 100 ? -15.188 12.846 10.958 1.00 57.75 100 LYS A O 1
ATOM 811 N N . GLU A 1 101 ? -14.710 12.953 13.151 1.00 60.38 101 GLU A N 1
ATOM 812 C CA . GLU A 1 101 ? -13.253 12.933 13.011 1.00 60.38 101 GLU A CA 1
ATOM 813 C C . GLU A 1 101 ? -12.714 11.545 12.636 1.00 60.38 101 GLU A C 1
ATOM 815 O O . GLU A 1 101 ? -11.929 11.435 11.695 1.00 60.38 101 GLU A O 1
ATOM 820 N N . GLY A 1 102 ? -13.223 10.475 13.260 1.00 58.06 102 GLY A N 1
ATOM 821 C CA . GLY A 1 102 ? -12.914 9.100 12.856 1.00 58.06 102 GLY A CA 1
ATOM 822 C C . GLY A 1 102 ? -13.363 8.802 11.421 1.00 58.06 102 GLY A C 1
ATOM 823 O O . GLY A 1 102 ? -12.592 8.267 10.625 1.00 58.06 102 GLY A O 1
ATOM 824 N N . ALA A 1 103 ? -14.568 9.245 11.042 1.00 60.16 103 ALA A N 1
ATOM 825 C CA . ALA A 1 103 ? -15.074 9.112 9.671 1.00 60.16 103 ALA A CA 1
ATOM 826 C C . ALA A 1 103 ? -14.242 9.912 8.646 1.00 60.16 103 ALA A C 1
ATOM 828 O O . ALA A 1 103 ? -14.014 9.445 7.530 1.00 60.16 103 ALA A O 1
ATOM 829 N N . TYR A 1 104 ? -13.755 11.100 9.018 1.00 66.25 104 TYR A N 1
ATOM 830 C CA . TYR A 1 104 ? -12.879 11.911 8.172 1.00 66.25 104 TYR A CA 1
ATOM 831 C C . TYR A 1 104 ? -11.512 11.248 7.957 1.00 66.25 104 TYR A C 1
ATOM 833 O O . TYR A 1 104 ? -11.047 11.172 6.821 1.00 66.25 104 TYR A O 1
ATOM 841 N N . LYS A 1 105 ? -10.898 10.705 9.014 1.00 65.25 105 LYS A N 1
ATOM 842 C CA . LYS A 1 105 ? -9.621 9.979 8.922 1.00 65.25 105 LYS A CA 1
ATOM 843 C C . LYS A 1 105 ? -9.766 8.677 8.113 1.00 65.25 105 LYS A C 1
ATOM 845 O O . LYS A 1 105 ? -8.891 8.370 7.308 1.00 65.25 105 LYS A O 1
ATOM 850 N N . MET A 1 106 ? -10.895 7.966 8.233 1.00 65.00 106 MET A N 1
ATOM 851 C CA . MET A 1 106 ? -11.206 6.812 7.371 1.00 65.00 106 MET A CA 1
ATOM 852 C C . MET A 1 106 ? -11.343 7.219 5.902 1.00 65.00 106 MET A C 1
ATOM 854 O O . MET A 1 106 ? -10.805 6.546 5.026 1.00 65.00 106 MET A O 1
ATOM 858 N N . LYS A 1 107 ? -12.009 8.346 5.621 1.00 68.44 107 LYS A N 1
ATOM 859 C CA . LYS A 1 107 ? -12.100 8.882 4.261 1.00 68.44 107 LYS A CA 1
ATOM 860 C C . LYS A 1 107 ? -10.718 9.218 3.696 1.00 68.44 107 LYS A C 1
ATOM 862 O O . LYS A 1 107 ? -10.432 8.833 2.574 1.00 68.44 107 LYS A O 1
ATOM 867 N N . GLN A 1 108 ? -9.851 9.871 4.472 1.00 73.31 108 GLN A N 1
ATOM 868 C CA . GLN A 1 108 ? -8.483 10.176 4.038 1.00 73.31 108 GLN A CA 1
ATOM 869 C C . GLN A 1 108 ? -7.689 8.914 3.688 1.00 73.31 108 GLN A C 1
ATOM 871 O O . GLN A 1 108 ? -6.978 8.900 2.689 1.00 73.31 108 GLN A O 1
ATOM 876 N N . ALA A 1 109 ? -7.826 7.850 4.479 1.00 68.12 109 ALA A N 1
ATOM 877 C CA . ALA A 1 109 ? -7.178 6.579 4.183 1.00 68.12 109 ALA A CA 1
ATOM 878 C C . ALA A 1 109 ? -7.738 5.930 2.900 1.00 68.12 109 ALA A C 1
ATOM 880 O O . ALA A 1 109 ? -6.969 5.435 2.081 1.00 68.12 109 ALA A O 1
ATOM 881 N N . GLY A 1 110 ? -9.053 6.015 2.670 1.00 66.38 110 GLY A N 1
ATOM 882 C CA . GLY A 1 110 ? -9.673 5.633 1.397 1.00 66.38 110 GLY A CA 1
ATOM 883 C C . GLY A 1 110 ? -9.176 6.461 0.204 1.00 66.38 110 GLY A C 1
ATOM 884 O O . GLY A 1 110 ? -8.830 5.901 -0.832 1.00 66.38 110 GLY A O 1
ATOM 885 N N . ASP A 1 111 ? -9.063 7.782 0.360 1.00 73.12 111 ASP A N 1
ATOM 886 C CA . ASP A 1 111 ? -8.553 8.692 -0.675 1.00 73.12 111 ASP A CA 1
ATOM 887 C C . ASP A 1 111 ? -7.083 8.367 -1.032 1.00 73.12 111 ASP A C 1
ATOM 889 O O . ASP A 1 111 ? -6.682 8.470 -2.193 1.00 73.12 111 ASP A O 1
ATOM 893 N N . LEU A 1 112 ? -6.278 7.929 -0.054 1.00 72.69 112 LEU A N 1
ATOM 894 C CA . LEU A 1 112 ? -4.906 7.460 -0.283 1.00 72.69 112 LEU A CA 1
ATOM 895 C C . LEU A 1 112 ? -4.866 6.168 -1.111 1.00 72.69 112 LEU A C 1
ATOM 897 O O . LEU A 1 112 ? -4.024 6.075 -2.005 1.00 72.69 112 LEU A O 1
ATOM 901 N N . PHE A 1 113 ? -5.775 5.214 -0.871 1.00 66.88 113 PHE A N 1
ATOM 902 C CA . PHE A 1 113 ? -5.894 4.012 -1.706 1.00 66.88 113 PHE A CA 1
ATOM 903 C C . PHE A 1 113 ? -6.269 4.359 -3.148 1.00 66.88 113 PHE A C 1
ATOM 905 O O . PHE A 1 113 ? -5.616 3.890 -4.074 1.00 66.88 113 PHE A O 1
ATOM 912 N N . VAL A 1 114 ? -7.247 5.249 -3.351 1.00 66.31 114 VAL A N 1
ATOM 913 C CA . VAL A 1 114 ? -7.646 5.695 -4.699 1.00 66.31 114 VAL A CA 1
ATOM 914 C C . VAL A 1 114 ? -6.471 6.334 -5.436 1.00 66.31 114 VAL A C 1
ATOM 916 O O . VAL A 1 114 ? -6.174 5.968 -6.571 1.00 66.31 114 VAL A O 1
ATOM 919 N N . LYS A 1 115 ? -5.750 7.243 -4.774 1.00 72.31 115 LYS A N 1
ATOM 920 C CA . LYS A 1 115 ? -4.583 7.903 -5.364 1.00 72.31 115 LYS A CA 1
ATOM 921 C C . LYS A 1 115 ? -3.459 6.916 -5.685 1.00 72.31 115 LYS A C 1
ATOM 923 O O . LYS A 1 115 ? -2.741 7.092 -6.666 1.00 72.31 115 LYS A O 1
ATOM 928 N N . ALA A 1 116 ? -3.288 5.884 -4.861 1.00 67.00 116 ALA A N 1
ATOM 929 C CA . ALA A 1 116 ? -2.338 4.819 -5.138 1.00 67.00 116 ALA A CA 1
ATOM 930 C C . ALA A 1 116 ? -2.713 4.063 -6.421 1.00 67.00 116 ALA A C 1
ATOM 932 O O . ALA A 1 116 ? -1.855 3.886 -7.286 1.00 67.00 116 ALA A O 1
ATOM 933 N N . SER A 1 117 ? -3.990 3.711 -6.590 1.00 62.84 117 SER A N 1
ATOM 934 C CA . SER A 1 117 ? -4.502 3.076 -7.809 1.00 62.84 117 SER A CA 1
ATOM 935 C C . SER A 1 117 ? -4.320 3.952 -9.051 1.00 62.84 117 SER A C 1
ATOM 937 O O . SER A 1 117 ? -3.918 3.444 -10.094 1.00 62.84 117 SER A O 1
ATOM 939 N N . GLU A 1 118 ? -4.522 5.270 -8.954 1.00 70.00 118 GLU A N 1
ATOM 940 C CA . GLU A 1 118 ? -4.287 6.203 -10.073 1.00 70.00 118 GLU A CA 1
ATOM 941 C C . GLU A 1 118 ? -2.834 6.158 -10.574 1.00 70.00 118 GLU A C 1
ATOM 943 O O . GLU A 1 118 ? -2.593 6.094 -11.783 1.00 70.00 118 GLU A O 1
ATOM 948 N N . TYR A 1 119 ? -1.862 6.103 -9.655 1.00 69.12 119 TYR A N 1
ATOM 949 C CA . TYR A 1 119 ? -0.450 5.935 -10.014 1.00 69.12 119 TYR A CA 1
ATOM 950 C C . TYR A 1 119 ? -0.157 4.578 -10.670 1.00 69.12 119 TYR A C 1
ATOM 952 O O . TYR A 1 119 ? 0.753 4.494 -11.495 1.00 69.12 119 TYR A O 1
ATOM 960 N N . LEU A 1 120 ? -0.902 3.522 -10.327 1.00 62.53 120 LEU A N 1
ATOM 961 C CA . LEU A 1 120 ? -0.758 2.199 -10.946 1.00 62.53 120 LEU A CA 1
ATOM 962 C C . LEU A 1 120 ? -1.400 2.122 -12.337 1.00 62.53 120 LEU A C 1
ATOM 964 O O . LEU A 1 120 ? -0.886 1.417 -13.205 1.00 62.53 120 LEU A O 1
ATOM 968 N N . GLU A 1 121 ? -2.489 2.856 -12.563 1.00 65.06 121 GLU A N 1
ATOM 969 C CA . GLU A 1 121 ? -3.177 2.930 -13.858 1.00 65.06 121 GLU A CA 1
ATOM 970 C C . GLU A 1 121 ? -2.472 3.846 -14.875 1.00 65.06 121 GLU A C 1
ATOM 972 O O . GLU A 1 121 ? -2.805 3.811 -16.061 1.00 65.06 121 GLU A O 1
ATOM 977 N N . GLY A 1 122 ? -1.487 4.643 -14.441 1.00 56.81 122 GLY A N 1
ATOM 978 C CA . GLY A 1 122 ? -0.719 5.538 -15.311 1.00 56.81 122 GLY A CA 1
ATOM 979 C C . GLY A 1 122 ? -1.515 6.744 -15.822 1.00 56.81 122 GLY A C 1
ATOM 980 O O . GLY A 1 122 ? -1.272 7.189 -16.946 1.00 56.81 122 GLY A O 1
ATOM 981 N N . LYS A 1 123 ? -2.474 7.237 -15.028 1.00 46.38 123 LYS A N 1
ATOM 982 C CA . LYS A 1 123 ? -3.267 8.441 -15.329 1.00 46.38 123 LYS A CA 1
ATOM 983 C C . LYS A 1 123 ? -2.615 9.727 -14.827 1.00 46.38 123 LYS A C 1
ATOM 985 O O . LYS A 1 123 ? -1.946 9.694 -13.771 1.00 46.38 123 LYS A O 1
#

Organism: NCBI:txid61435

Foldseek 3Di:
DPLQVVLVVLVVVLVVVLVVLVVCQVCCVVPNDLVSNLVSLVVLLVPLVVSLVVLVVRDDHPDPVSNLLSVLLSQLSVLLNVLSVLSNCLSVVPPPDPDPVSVVSNVSSVVSNVSSVCSNVVD

Radius of gyration: 16.15 Å; chains: 1; bounding box: 39×23×43 Å

Sequence (123 aa):
MSKDKEFLDAFLKLKTELDDTVYKLEDVVINGNLEEKIAALKEAEESLPPALERFDTLPEPEAENVKNARDSYKKAMHLYQQACSHYVKLLTEQNREEGKEGAYKMKQAGDLFVKASEYLEGK

pLDDT: mean 72.22, std 8.01, range [46.38, 82.81]

Secondary structure (DSSP, 8-state):
--HHHHHHHHHHHHHHHHHHHHHHHHHHHHHS-HHHHHHHHHHHHHHHHHHHHHHHHSPPPSSHHHHHHH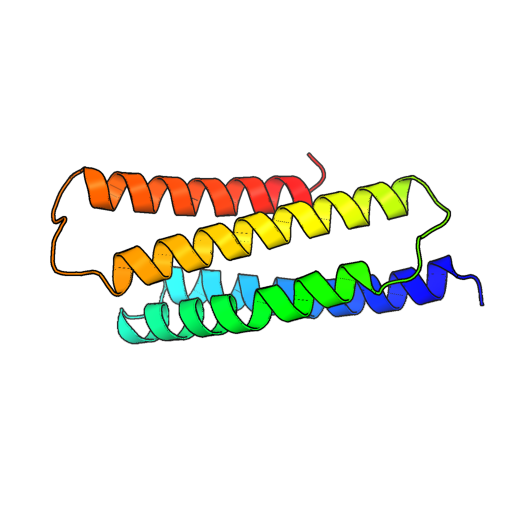HHHHHHHHHHHHHHHHHHHHHH-TTS-TTHHHHHHHHHHHHHHHHHHHHHHT-